Protein AF-A0A6I2RDU8-F1 (afdb_monomer)

Foldseek 3Di:
DDPDDPPPPPPAAEWEAEDEDEPVRVVVLVCLLCQQPDDDDPDPDPPPPRPNVVCQPPWDWDWTATPVLKIKIWTWDRDNNIWIKIFIAHNVGHTDDMDDTHSDRAAWDWDDDPSYIYIYGYHYDVDDPDD

Organism: Flavonifractor plautii (NCBI:txid292800)

pLDDT: mean 80.88, std 17.47, range [36.47, 97.56]

Radius of gyration: 18.65 Å; Cα contacts (8 Å, |Δi|>4): 214; chains: 1; bounding box: 40×34×70 Å

Mean predicted aligned error: 9.37 Å

Secondary structure (DSSP, 8-state):
-------------EEEEEEEE-HHHHHHHHHHHHTTTT--TTSS---TT-GGGGTTT---EEEEE-TTS-EEEEEEEP-SS-EEEEEEE-TT--EEEEPPPBS--SEEEEEEETTEEEEEEEEETT-----

Nearest PDB structures (foldseek):
  2gop-assembly1_B  TM=7.223E-01  e=4.100E+00  Pyrococcus furiosus
  2a5z-assembly1_B  TM=6.458E-01  e=9.226E+00  Shewanella oneidensis MR-1
  4hzb-assembly1_F  TM=4.350E-01  e=6.754E+00  Ralstonia pickettii 12D
  7snt-assembly1_A  TM=4.642E-01  e=4.364E+00  Oplophorus gracilirostris
  9hag-assembly1_A  TM=4.583E-01  e=7.651E+00  synthetic construct

Solvent-accessible surface area (backbone atoms only — not comparable to full-atom values): 8067 Å² total; per-residue (Å²): 134,86,81,78,71,77,78,79,76,76,78,62,47,76,45,79,42,76,49,73,38,49,62,69,60,44,52,49,53,56,48,57,51,52,48,51,74,85,69,71,93,82,65,88,64,76,50,99,83,40,63,50,67,84,46,63,85,58,85,50,66,49,77,41,77,44,97,86,51,32,31,37,36,44,31,59,46,90,51,82,58,45,32,20,36,42,36,35,23,40,70,89,63,50,83,73,47,67,52,74,81,35,85,62,82,66,45,81,44,76,46,80,55,96,70,26,36,44,35,37,38,36,37,49,53,93,53,75,95,71,131

Sequence (131 aa):
MASLTPAEEETKMVYYGKFVVDKEEAALIDRVLKSCNGREVGFEGCKETCPNKDFRDQAIFYTVRFLNGKQMDVRIVDGCPPWTEASLLAENGEDLHCTEPGEEFFGQWILDYEGDVYQVQVLREGGDLNG

Structure (mmCIF, N/CA/C/O backbone):
data_AF-A0A6I2RDU8-F1
#
_entry.id   AF-A0A6I2RDU8-F1
#
loop_
_atom_site.group_PDB
_atom_site.id
_atom_site.type_symbol
_atom_site.label_atom_id
_atom_site.label_alt_id
_atom_site.label_comp_id
_atom_site.label_asym_id
_atom_site.label_entity_id
_atom_site.label_seq_id
_atom_site.pdbx_PDB_ins_code
_atom_site.Cartn_x
_atom_site.Cartn_y
_atom_site.Cartn_z
_atom_site.occupancy
_atom_site.B_iso_or_equiv
_atom_site.auth_seq_id
_atom_site.auth_comp_id
_atom_site.auth_asym_id
_atom_site.auth_atom_id
_atom_site.pdbx_PDB_model_num
ATOM 1 N N . MET A 1 1 ? -3.069 -6.640 52.740 1.00 42.88 1 MET A N 1
ATOM 2 C CA . MET A 1 1 ? -4.064 -6.911 51.686 1.00 42.88 1 MET A CA 1
ATOM 3 C C . MET A 1 1 ? -3.531 -6.258 50.426 1.00 42.88 1 MET A C 1
ATOM 5 O O . MET A 1 1 ? -3.510 -5.038 50.369 1.00 42.88 1 MET A O 1
ATOM 9 N N . ALA A 1 2 ? -2.951 -7.038 49.515 1.00 45.59 2 ALA A N 1
ATOM 10 C CA . ALA A 1 2 ? -2.469 -6.510 48.244 1.00 45.59 2 ALA A CA 1
ATOM 11 C C . ALA A 1 2 ? -3.659 -6.502 47.281 1.00 45.59 2 ALA A C 1
ATOM 13 O O . ALA A 1 2 ? -4.140 -7.565 46.893 1.00 45.59 2 ALA A O 1
ATOM 14 N N . SER A 1 3 ? -4.181 -5.314 46.982 1.00 49.78 3 SER A N 1
ATOM 15 C CA . SER A 1 3 ? -5.168 -5.129 45.924 1.00 49.78 3 SER A CA 1
ATOM 16 C C . SER A 1 3 ? -4.466 -5.377 44.595 1.00 49.78 3 SER A C 1
ATOM 18 O O . SER A 1 3 ? -3.666 -4.557 44.154 1.00 49.78 3 SER A O 1
ATOM 20 N N . LEU A 1 4 ? -4.721 -6.537 43.997 1.00 52.22 4 LEU A N 1
ATOM 21 C CA . LEU A 1 4 ? -4.410 -6.783 42.597 1.00 52.22 4 LEU A CA 1
ATOM 22 C C . LEU A 1 4 ? -5.349 -5.885 41.788 1.00 52.22 4 LEU A C 1
ATOM 24 O O . LEU A 1 4 ? -6.562 -6.090 41.790 1.00 52.22 4 LEU A O 1
ATOM 28 N N . THR A 1 5 ? -4.798 -4.843 41.176 1.00 57.38 5 THR A N 1
ATOM 29 C CA . THR A 1 5 ? -5.485 -4.097 40.122 1.00 57.38 5 THR A CA 1
ATOM 30 C C . THR A 1 5 ? -5.820 -5.081 39.000 1.00 57.38 5 THR A C 1
ATOM 32 O O . THR A 1 5 ? -4.956 -5.898 38.663 1.00 57.38 5 THR A O 1
ATOM 35 N N . PRO A 1 6 ? -7.038 -5.061 38.431 1.00 51.44 6 PRO A N 1
ATOM 36 C CA . PRO A 1 6 ? -7.288 -5.836 37.229 1.00 51.44 6 PRO A CA 1
ATOM 37 C C . PRO A 1 6 ? -6.317 -5.324 36.167 1.00 51.44 6 PRO A C 1
ATOM 39 O O . PRO A 1 6 ? -6.219 -4.117 35.959 1.00 51.44 6 PRO A O 1
ATOM 42 N N . ALA A 1 7 ? -5.547 -6.233 35.569 1.00 57.78 7 ALA A N 1
ATOM 43 C CA . ALA A 1 7 ? -4.879 -5.937 34.317 1.00 57.78 7 ALA A CA 1
ATOM 44 C C . ALA A 1 7 ? -5.989 -5.491 33.365 1.00 57.78 7 ALA A C 1
ATOM 46 O O . ALA A 1 7 ? -6.919 -6.259 33.113 1.00 57.78 7 ALA A O 1
ATOM 47 N N . GLU A 1 8 ? -5.965 -4.224 32.964 1.00 56.62 8 GLU A N 1
ATOM 48 C CA . GLU A 1 8 ? -6.824 -3.724 31.904 1.00 56.62 8 GLU A CA 1
ATOM 49 C C . GLU A 1 8 ? -6.459 -4.553 30.676 1.00 56.62 8 GLU A C 1
ATOM 51 O O . GLU A 1 8 ? -5.386 -4.407 30.097 1.00 56.62 8 GLU A O 1
ATOM 56 N N . GLU A 1 9 ? -7.290 -5.548 30.382 1.00 58.22 9 GLU A N 1
ATOM 57 C CA . GLU A 1 9 ? -7.184 -6.357 29.182 1.00 58.22 9 GLU A CA 1
ATOM 58 C C . GLU A 1 9 ? -7.563 -5.412 28.038 1.00 58.22 9 GLU A C 1
ATOM 60 O O . GLU A 1 9 ? -8.739 -5.274 27.693 1.00 58.22 9 GLU A O 1
ATOM 65 N N . GLU A 1 10 ? -6.580 -4.644 27.550 1.00 63.41 10 GLU A N 1
ATOM 66 C CA . GLU A 1 10 ? -6.723 -3.812 26.358 1.00 63.41 10 GLU A CA 1
ATOM 67 C C . GLU A 1 10 ? -7.283 -4.713 25.263 1.00 63.41 10 GLU A C 1
ATOM 69 O O . GLU A 1 10 ? -6.665 -5.691 24.831 1.00 63.41 10 GLU A O 1
ATOM 74 N N . THR A 1 11 ? -8.526 -4.441 24.888 1.00 75.12 11 THR A N 1
ATOM 75 C CA . THR A 1 11 ? -9.254 -5.248 23.922 1.00 75.12 11 THR A CA 1
ATOM 76 C C . THR A 1 11 ? -8.676 -4.909 22.559 1.00 75.12 11 THR A C 1
ATOM 78 O O . THR A 1 11 ? -9.104 -3.950 21.929 1.00 75.12 11 THR A O 1
ATOM 81 N N . LYS A 1 12 ? -7.667 -5.672 22.127 1.00 85.56 12 LYS A N 1
ATOM 82 C CA . LYS A 1 12 ? -7.056 -5.542 20.800 1.00 85.56 12 LYS A CA 1
ATOM 83 C C . LYS A 1 12 ? -8.140 -5.675 19.731 1.00 85.56 12 LYS A C 1
ATOM 85 O O . LYS A 1 12 ? -8.701 -6.761 19.550 1.00 85.56 12 LYS A O 1
ATOM 90 N N . MET A 1 13 ? -8.427 -4.588 19.018 1.00 92.19 13 MET A N 1
ATOM 91 C CA . MET A 1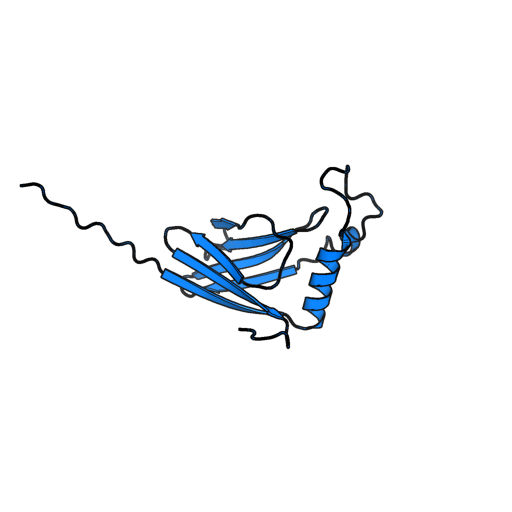 13 ? -9.366 -4.608 17.902 1.00 92.19 13 MET A CA 1
ATOM 92 C C . MET A 1 13 ? -8.626 -4.933 16.609 1.00 92.19 13 MET A C 1
ATOM 94 O O . MET A 1 13 ? -7.454 -4.603 16.425 1.00 92.19 13 MET A O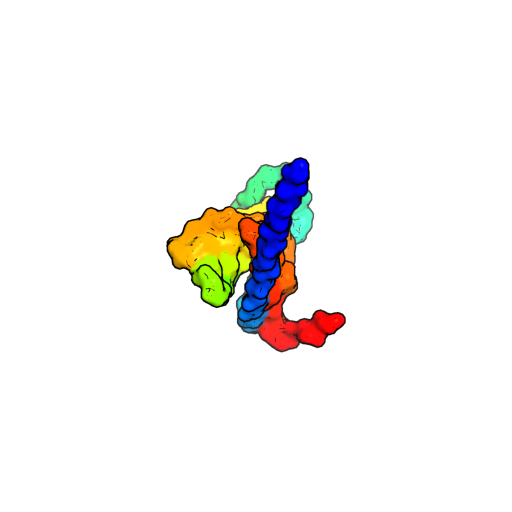 1
ATOM 98 N N . VAL A 1 14 ? -9.322 -5.603 15.694 1.00 94.31 14 VAL A N 1
ATOM 99 C CA . VAL A 1 14 ? -8.796 -5.925 14.366 1.00 94.31 14 VAL A CA 1
ATOM 100 C C . VAL A 1 14 ? -9.675 -5.252 13.326 1.00 94.31 14 VAL A C 1
ATOM 102 O O . VAL A 1 14 ? -10.867 -5.547 13.218 1.00 94.31 14 VAL A O 1
ATOM 105 N N . TYR A 1 15 ? -9.079 -4.357 12.550 1.00 95.62 15 TYR A N 1
ATOM 106 C CA . TYR A 1 15 ? -9.718 -3.672 11.440 1.00 95.62 15 TYR A CA 1
ATOM 107 C C . TYR A 1 15 ? -9.311 -4.341 10.138 1.00 95.62 15 TYR A C 1
ATOM 109 O O . TYR A 1 15 ? -8.128 -4.560 9.884 1.00 95.62 15 TYR A O 1
ATOM 117 N N . TYR A 1 16 ? -10.301 -4.656 9.308 1.00 95.25 16 TYR A N 1
ATOM 118 C CA . TYR A 1 16 ? -10.083 -5.311 8.028 1.00 95.25 16 TYR A CA 1
ATOM 119 C C . TYR A 1 16 ? -10.520 -4.419 6.872 1.00 95.25 16 TYR A C 1
ATOM 121 O O . TYR A 1 16 ? -11.597 -3.820 6.888 1.00 95.25 16 TYR A O 1
ATOM 129 N N . GLY A 1 17 ? -9.677 -4.386 5.854 1.00 93.94 17 GLY A N 1
ATOM 130 C CA . GLY A 1 17 ? -9.846 -3.677 4.608 1.00 93.94 17 GLY A CA 1
ATOM 131 C C . GLY A 1 17 ? -9.562 -4.591 3.425 1.00 93.94 17 GLY A C 1
ATOM 132 O O . GLY A 1 17 ? -8.786 -5.542 3.512 1.00 93.94 17 GLY A O 1
ATOM 133 N N . LYS A 1 18 ? -10.192 -4.310 2.289 1.00 93.94 18 LYS A N 1
ATOM 134 C CA . LYS A 1 18 ? -9.923 -5.026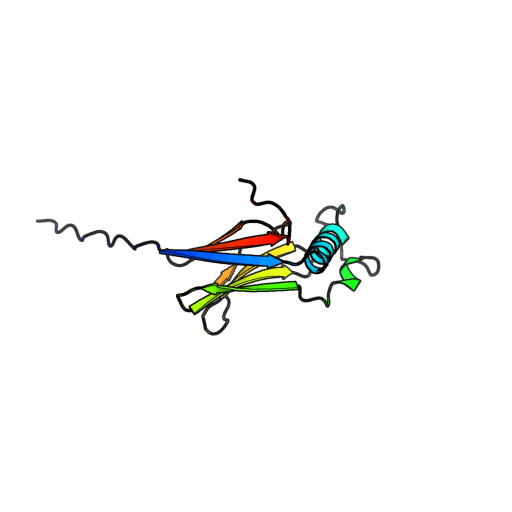 1.044 1.00 93.94 18 LYS A CA 1
ATOM 135 C C . LYS A 1 18 ? -10.028 -4.074 -0.130 1.00 93.94 18 LYS A C 1
ATOM 137 O O . LYS A 1 18 ? -10.979 -3.299 -0.209 1.00 93.94 18 LYS A O 1
ATOM 142 N N . PHE A 1 19 ? -9.094 -4.211 -1.057 1.00 92.38 19 PHE A N 1
ATOM 143 C CA . PHE A 1 19 ? -9.108 -3.508 -2.327 1.00 92.38 19 PHE A CA 1
ATOM 144 C C . PHE A 1 19 ? -8.851 -4.489 -3.476 1.00 92.38 19 PHE A C 1
ATOM 146 O O . PHE A 1 19 ? -8.110 -5.462 -3.319 1.00 92.38 19 PHE A O 1
ATOM 153 N N . VAL A 1 20 ? -9.504 -4.264 -4.617 1.00 93.31 20 VAL A N 1
ATOM 154 C CA . VAL A 1 20 ? -9.319 -5.058 -5.837 1.00 93.31 20 VAL A CA 1
ATOM 155 C C . VAL A 1 20 ? -8.790 -4.126 -6.915 1.00 93.31 20 VAL A C 1
ATOM 157 O O . VAL A 1 20 ? -9.480 -3.190 -7.301 1.00 93.31 20 VAL A O 1
ATOM 160 N N . VAL A 1 21 ? -7.578 -4.405 -7.375 1.00 92.81 21 VAL A N 1
ATOM 161 C CA . VAL A 1 21 ? -6.895 -3.690 -8.453 1.00 92.81 21 VAL A CA 1
ATOM 162 C C . VAL A 1 21 ? -7.300 -4.314 -9.783 1.00 92.81 21 VAL A C 1
ATOM 164 O O . VAL A 1 21 ? -7.206 -5.538 -9.915 1.00 92.81 21 VAL A O 1
ATOM 167 N N . ASP A 1 22 ? -7.726 -3.520 -10.763 1.00 92.75 22 ASP A N 1
ATOM 168 C CA . ASP A 1 22 ? -8.078 -4.043 -12.086 1.00 92.75 22 ASP A CA 1
ATOM 169 C C . ASP A 1 22 ? -6.870 -4.635 -12.831 1.00 92.75 22 ASP A C 1
ATOM 171 O O . ASP A 1 22 ? -5.710 -4.490 -12.436 1.00 92.75 22 ASP A O 1
ATOM 175 N N . LYS A 1 23 ? -7.130 -5.370 -13.914 1.00 90.19 23 LYS A N 1
ATOM 176 C CA . LYS A 1 23 ? -6.065 -6.065 -14.654 1.00 90.19 23 LYS A CA 1
ATOM 177 C C . LYS A 1 23 ? -5.023 -5.130 -15.271 1.00 90.19 23 LYS A C 1
ATOM 179 O O . LYS A 1 23 ? -3.862 -5.534 -15.376 1.00 90.19 23 LYS A O 1
ATOM 184 N N . GLU A 1 24 ? -5.417 -3.943 -15.721 1.00 90.69 24 GLU A N 1
ATOM 185 C CA . GLU A 1 24 ? -4.513 -2.993 -16.377 1.00 90.69 24 GLU A CA 1
ATOM 186 C C . GLU A 1 24 ? -3.609 -2.325 -15.339 1.00 90.69 24 GLU A C 1
ATOM 188 O O . GLU A 1 24 ? -2.384 -2.322 -15.503 1.00 90.69 24 GLU A O 1
ATOM 193 N N . GLU A 1 25 ? -4.186 -1.867 -14.227 1.00 90.56 25 GLU A N 1
ATOM 194 C CA . GLU A 1 25 ? -3.436 -1.334 -13.087 1.00 90.56 25 GLU A CA 1
ATOM 195 C C . GLU A 1 25 ? -2.514 -2.392 -12.472 1.00 90.56 25 GLU A C 1
ATOM 197 O O . GLU A 1 25 ? -1.351 -2.117 -12.167 1.00 90.56 25 GLU A O 1
ATOM 202 N N . ALA A 1 26 ? -2.971 -3.641 -12.363 1.00 91.19 26 ALA A N 1
ATOM 203 C CA . ALA A 1 26 ? -2.145 -4.704 -11.811 1.00 91.19 26 ALA A CA 1
ATOM 204 C C . ALA A 1 26 ? -0.932 -5.030 -12.693 1.00 91.19 26 ALA A C 1
ATOM 206 O O . ALA A 1 26 ? 0.169 -5.269 -12.186 1.00 91.19 26 ALA A O 1
ATOM 207 N N . ALA A 1 27 ? -1.111 -5.002 -14.016 1.00 90.06 27 ALA A N 1
ATOM 208 C CA . ALA A 1 27 ? -0.015 -5.162 -14.965 1.00 90.06 27 ALA A CA 1
ATOM 209 C C . ALA A 1 27 ? 0.973 -3.985 -14.905 1.00 90.06 27 ALA A C 1
ATOM 2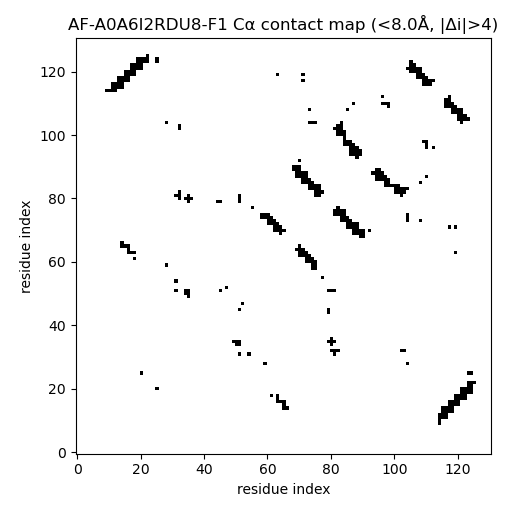11 O O . ALA A 1 27 ? 2.181 -4.190 -15.063 1.00 90.06 27 ALA A O 1
ATOM 212 N N . LEU A 1 28 ? 0.480 -2.767 -14.658 1.00 88.38 28 LEU A N 1
ATOM 213 C CA . LEU A 1 28 ? 1.320 -1.592 -14.447 1.00 88.38 28 LEU A CA 1
ATOM 214 C C . LEU A 1 28 ? 2.174 -1.742 -13.182 1.00 88.38 28 LEU A C 1
ATOM 216 O O . LEU A 1 28 ? 3.392 -1.606 -13.271 1.00 88.38 28 LEU A O 1
ATOM 220 N N . ILE A 1 29 ? 1.571 -2.103 -12.048 1.00 89.81 29 ILE A N 1
ATOM 221 C CA . ILE A 1 29 ? 2.269 -2.353 -10.774 1.00 89.81 29 ILE A CA 1
ATOM 222 C C . ILE A 1 29 ? 3.392 -3.378 -10.951 1.00 89.81 29 ILE A C 1
ATOM 224 O O . ILE A 1 29 ? 4.544 -3.111 -10.602 1.00 89.81 29 ILE A O 1
ATOM 228 N N . ASP A 1 30 ? 3.084 -4.524 -11.566 1.00 88.44 30 ASP A N 1
ATOM 229 C CA . ASP A 1 30 ? 4.078 -5.564 -11.838 1.00 88.44 30 ASP A CA 1
ATOM 230 C C . ASP A 1 30 ? 5.228 -5.035 -12.706 1.00 88.44 30 ASP A C 1
ATOM 232 O O . ASP A 1 30 ? 6.386 -5.404 -12.504 1.00 88.44 30 ASP A O 1
ATOM 236 N N . ARG A 1 31 ? 4.927 -4.183 -13.691 1.00 85.31 31 ARG A N 1
ATOM 237 C CA . ARG A 1 31 ? 5.932 -3.592 -14.579 1.00 85.31 31 ARG A CA 1
ATOM 238 C C . ARG A 1 31 ? 6.826 -2.593 -13.847 1.00 85.31 31 ARG A C 1
ATOM 240 O O . ARG A 1 31 ? 8.030 -2.604 -14.099 1.00 85.31 31 ARG A O 1
ATOM 247 N N . VAL A 1 32 ? 6.264 -1.767 -12.963 1.00 84.81 32 VAL A N 1
ATOM 248 C CA . VAL A 1 32 ? 7.011 -0.786 -12.158 1.00 84.81 32 VAL A CA 1
ATOM 249 C C . VAL A 1 32 ? 7.988 -1.500 -11.234 1.00 84.81 32 VAL A C 1
ATOM 251 O O . VAL A 1 32 ? 9.185 -1.223 -11.287 1.00 84.81 32 VAL A O 1
ATOM 254 N N . LEU A 1 33 ? 7.511 -2.475 -10.459 1.00 82.62 33 LEU A N 1
ATOM 255 C CA . LEU A 1 33 ? 8.349 -3.227 -9.520 1.00 82.62 33 LEU A CA 1
ATOM 256 C C . LEU A 1 33 ? 9.439 -4.031 -10.243 1.00 82.62 33 LEU A C 1
ATOM 258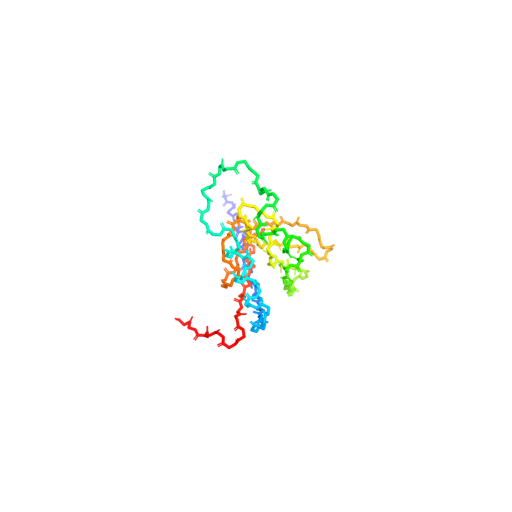 O O . LEU A 1 33 ? 10.584 -4.070 -9.804 1.00 82.62 33 LEU A O 1
ATOM 262 N N . LYS A 1 34 ? 9.135 -4.585 -11.423 1.00 79.19 34 LYS A N 1
ATOM 263 C CA . LYS A 1 34 ? 10.118 -5.314 -12.244 1.00 79.19 34 LYS A CA 1
ATOM 264 C C . LYS A 1 34 ? 11.073 -4.412 -13.021 1.00 79.19 34 LYS A C 1
ATOM 266 O O . LYS A 1 34 ? 12.050 -4.922 -13.571 1.00 79.19 34 LYS A O 1
ATOM 271 N N . SER A 1 35 ? 10.815 -3.105 -13.095 1.00 72.38 35 SER A N 1
ATOM 272 C CA . SER A 1 35 ? 11.582 -2.183 -13.943 1.00 72.38 35 SER A CA 1
ATOM 273 C C . SER A 1 35 ? 13.073 -2.162 -13.577 1.00 72.38 35 SER A C 1
ATOM 275 O O . SER A 1 35 ? 13.922 -2.058 -14.461 1.00 72.38 35 SER A O 1
ATOM 277 N N . CYS A 1 36 ? 13.405 -2.380 -12.302 1.00 64.94 36 CYS A N 1
ATOM 278 C CA . CYS A 1 36 ? 14.777 -2.382 -11.791 1.00 64.94 36 CYS A CA 1
ATOM 279 C C . CYS A 1 36 ? 15.324 -3.773 -11.418 1.00 64.94 36 CYS A C 1
ATOM 281 O O . CYS A 1 36 ? 16.421 -3.848 -10.860 1.00 64.94 36 CYS A O 1
ATOM 283 N N . ASN A 1 37 ? 14.607 -4.865 -11.711 1.00 56.22 37 ASN A N 1
ATOM 284 C CA . ASN A 1 37 ? 14.958 -6.208 -11.233 1.00 56.22 37 ASN A CA 1
ATOM 285 C C . ASN A 1 37 ? 16.322 -6.690 -11.758 1.00 56.22 37 ASN A C 1
ATOM 287 O O . ASN A 1 37 ? 16.437 -7.141 -12.898 1.00 56.22 37 ASN A O 1
ATOM 291 N N . GLY A 1 38 ? 17.343 -6.649 -10.892 1.00 50.81 38 GLY A N 1
ATOM 292 C CA . GLY A 1 38 ? 18.613 -7.354 -11.095 1.00 50.81 38 GLY A CA 1
ATOM 293 C C . GLY A 1 38 ? 19.903 -6.560 -10.875 1.00 50.81 38 GLY A C 1
ATOM 294 O O . GLY A 1 38 ? 20.960 -7.060 -11.255 1.00 50.81 38 GLY A O 1
ATOM 295 N N . ARG A 1 39 ? 19.881 -5.351 -10.300 1.00 49.50 39 ARG A N 1
ATOM 296 C CA . ARG A 1 39 ? 21.123 -4.689 -9.852 1.00 49.50 39 ARG A CA 1
ATOM 297 C C . ARG A 1 39 ? 21.203 -4.696 -8.333 1.00 49.50 39 ARG A C 1
ATOM 299 O O . ARG A 1 39 ? 20.293 -4.213 -7.671 1.00 49.50 39 ARG A O 1
ATOM 306 N N . GLU A 1 40 ? 22.286 -5.276 -7.820 1.00 47.12 40 GLU A N 1
ATOM 307 C CA . GLU A 1 40 ? 22.584 -5.367 -6.392 1.00 47.12 40 GLU A CA 1
ATOM 308 C C . GLU A 1 40 ? 22.490 -3.993 -5.719 1.00 47.12 40 GLU A C 1
ATOM 310 O O . GLU A 1 40 ? 22.960 -2.977 -6.246 1.00 47.12 40 GLU A O 1
ATOM 315 N N . VAL A 1 41 ? 21.875 -3.992 -4.536 1.00 47.66 41 VAL A N 1
ATOM 316 C CA . VAL A 1 41 ? 21.818 -2.856 -3.619 1.00 47.66 41 VAL A CA 1
ATOM 317 C C . VAL A 1 41 ? 23.254 -2.375 -3.386 1.00 47.66 41 VAL A C 1
ATOM 319 O O . VAL A 1 41 ? 24.073 -3.111 -2.842 1.00 47.66 41 VAL A O 1
ATOM 322 N N . GLY A 1 42 ? 23.583 -1.166 -3.850 1.00 47.66 42 GLY A N 1
ATOM 323 C CA . GLY A 1 42 ? 24.928 -0.595 -3.699 1.00 47.66 42 GLY A CA 1
ATOM 324 C C . GLY A 1 42 ? 25.551 0.041 -4.942 1.00 47.66 42 GLY A C 1
ATOM 325 O O . GLY A 1 42 ? 26.665 0.552 -4.844 1.00 47.66 42 GLY A O 1
ATOM 326 N N . PHE A 1 43 ? 24.880 0.071 -6.096 1.00 41.91 43 PHE A N 1
ATOM 327 C CA . PHE A 1 43 ? 25.397 0.820 -7.245 1.00 41.91 43 PHE A CA 1
ATOM 328 C C . PHE A 1 43 ? 24.890 2.267 -7.240 1.00 41.91 43 PHE A C 1
ATOM 330 O O . PHE A 1 43 ? 23.685 2.503 -7.267 1.00 41.91 43 PHE A O 1
ATOM 337 N N . GLU A 1 44 ? 25.819 3.228 -7.211 1.00 48.78 44 GLU A N 1
ATOM 338 C CA . GLU A 1 44 ? 25.561 4.668 -7.322 1.00 48.78 44 GLU A CA 1
ATOM 339 C C . GLU A 1 44 ? 24.492 4.984 -8.377 1.00 48.78 44 GLU A C 1
ATOM 341 O O . GLU A 1 44 ? 24.743 4.906 -9.583 1.00 48.78 44 GLU A O 1
ATOM 346 N N . GLY A 1 45 ? 23.325 5.397 -7.884 1.00 51.66 45 GLY A N 1
ATOM 347 C CA . GLY A 1 45 ? 22.301 6.110 -8.627 1.00 51.66 45 GLY A CA 1
ATOM 348 C C . GLY A 1 45 ? 21.555 5.282 -9.671 1.00 51.66 45 GLY A C 1
ATOM 349 O O . GLY A 1 45 ? 22.120 4.671 -10.579 1.00 51.66 45 GLY A O 1
ATOM 350 N N . CYS A 1 46 ? 20.232 5.408 -9.642 1.00 54.16 46 CYS A N 1
ATOM 351 C CA . CYS A 1 46 ? 19.440 5.391 -10.864 1.00 54.16 46 CYS A CA 1
ATOM 352 C C . CYS A 1 46 ? 20.073 6.373 -11.874 1.00 54.16 46 CYS A C 1
ATOM 354 O O . CYS A 1 46 ? 19.821 7.574 -11.829 1.00 54.16 46 CYS A O 1
ATOM 356 N N . LYS A 1 47 ? 20.960 5.884 -12.750 1.00 56.56 47 LYS A N 1
ATOM 357 C CA . LYS A 1 47 ? 21.502 6.664 -13.872 1.00 56.56 47 LYS A CA 1
ATOM 358 C C . LYS A 1 47 ? 20.359 7.034 -14.822 1.00 56.56 47 LYS A C 1
ATOM 360 O O . LYS A 1 47 ? 19.293 6.426 -14.778 1.00 56.56 47 LYS A O 1
ATOM 365 N N . GLU A 1 48 ? 20.606 7.967 -15.741 1.00 57.47 48 GLU A N 1
ATOM 366 C CA . GLU A 1 48 ? 19.643 8.421 -16.766 1.00 57.47 48 GLU A CA 1
ATOM 367 C C . GLU A 1 48 ? 19.032 7.292 -17.621 1.00 57.47 48 GLU A C 1
ATOM 369 O O . GLU A 1 48 ? 18.047 7.506 -18.319 1.00 57.47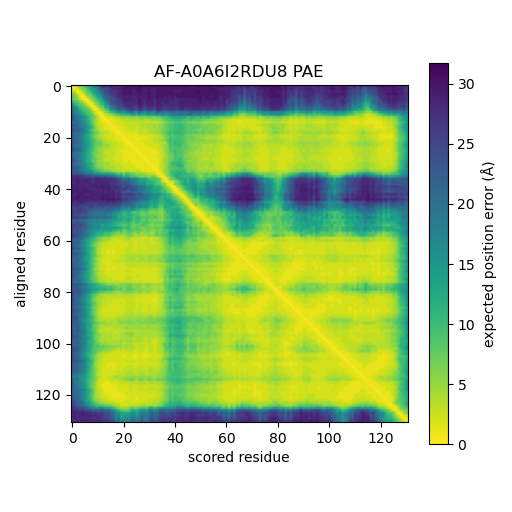 48 GLU A O 1
ATOM 374 N N . THR A 1 49 ? 19.615 6.094 -17.565 1.00 61.09 49 THR A N 1
ATOM 375 C CA . THR A 1 49 ? 19.183 4.887 -18.272 1.00 61.09 49 THR A CA 1
ATOM 376 C C . THR A 1 49 ? 18.280 3.966 -17.450 1.00 61.09 49 THR A C 1
ATOM 378 O O . THR A 1 49 ? 17.934 2.888 -17.934 1.00 61.09 49 THR A O 1
ATOM 381 N N . CYS A 1 50 ? 17.916 4.330 -16.214 1.00 65.31 50 CYS A N 1
ATOM 382 C CA . CYS A 1 50 ? 17.003 3.519 -15.420 1.00 65.31 50 CYS A CA 1
ATOM 383 C C . CYS A 1 50 ? 15.566 3.629 -15.964 1.00 65.31 50 CYS A C 1
ATOM 385 O O . CYS A 1 50 ? 15.032 4.740 -16.013 1.00 65.31 50 CYS A O 1
ATOM 387 N N . PRO A 1 51 ? 14.908 2.506 -16.309 1.00 66.50 51 PRO A N 1
ATOM 388 C CA . PRO A 1 51 ? 13.524 2.520 -16.783 1.00 66.50 51 PRO A CA 1
ATOM 389 C C . PRO A 1 51 ? 12.533 3.009 -15.718 1.00 66.50 51 PRO A C 1
ATOM 391 O O . PRO A 1 51 ? 11.425 3.395 -16.072 1.00 66.50 51 PRO A O 1
ATOM 394 N N . ASN A 1 52 ? 12.923 3.069 -14.435 1.00 66.56 52 ASN A N 1
ATOM 395 C CA . ASN A 1 52 ? 12.075 3.655 -13.395 1.00 66.56 52 ASN A CA 1
ATOM 396 C C . ASN A 1 52 ? 11.795 5.154 -13.614 1.00 66.56 52 ASN A C 1
ATOM 398 O O . ASN A 1 52 ? 10.819 5.685 -13.093 1.00 66.56 52 ASN A O 1
ATOM 402 N N . LYS A 1 53 ? 12.608 5.856 -14.419 1.00 67.19 53 LYS A N 1
ATOM 403 C CA . LYS A 1 53 ? 12.360 7.267 -14.753 1.00 67.19 53 LYS A CA 1
ATOM 404 C C . LYS A 1 53 ? 10.968 7.483 -15.358 1.00 67.19 53 LYS A C 1
ATOM 406 O O . LYS A 1 53 ? 10.346 8.491 -15.050 1.00 67.19 53 LYS A O 1
ATOM 411 N N . ASP A 1 54 ? 10.478 6.540 -16.160 1.00 67.69 54 ASP A N 1
ATOM 412 C CA . ASP A 1 54 ? 9.171 6.641 -16.826 1.00 67.69 54 ASP A CA 1
ATOM 413 C C . ASP A 1 54 ? 7.984 6.438 -15.862 1.00 67.69 54 ASP A C 1
ATOM 415 O O . ASP A 1 54 ? 6.834 6.724 -16.205 1.00 67.69 54 ASP A O 1
ATOM 419 N N . PHE A 1 55 ? 8.260 5.947 -14.650 1.00 68.44 55 PHE A N 1
ATOM 420 C CA . PHE A 1 55 ? 7.262 5.647 -13.623 1.00 68.44 55 PHE A CA 1
ATOM 421 C C . PHE A 1 55 ? 7.381 6.545 -12.391 1.00 68.44 55 PHE A C 1
ATOM 423 O O . PHE A 1 55 ? 6.488 6.538 -11.555 1.00 68.44 55 PHE A O 1
ATOM 430 N N . ARG A 1 56 ? 8.442 7.355 -12.288 1.00 67.81 56 ARG A N 1
ATOM 431 C CA . ARG A 1 56 ? 8.700 8.209 -11.122 1.00 67.81 56 ARG A CA 1
ATOM 432 C C . ARG A 1 56 ? 7.575 9.207 -10.836 1.00 67.81 56 ARG A C 1
ATOM 434 O O . ARG A 1 56 ? 7.312 9.509 -9.680 1.00 67.81 56 ARG A O 1
ATOM 441 N N . ASP A 1 57 ? 6.918 9.703 -11.879 1.00 71.69 57 ASP A N 1
ATOM 442 C CA . ASP A 1 57 ? 5.800 10.643 -11.754 1.00 71.69 57 ASP A CA 1
ATOM 443 C C . ASP A 1 57 ? 4.436 9.935 -11.593 1.00 71.69 57 ASP A C 1
ATOM 445 O O . ASP A 1 57 ? 3.404 10.596 -11.473 1.00 71.69 57 ASP A O 1
ATOM 449 N N . GLN A 1 58 ? 4.402 8.596 -11.605 1.00 75.56 58 GLN A N 1
ATOM 450 C CA . GLN A 1 58 ? 3.174 7.820 -11.434 1.00 75.56 58 GLN A CA 1
ATOM 451 C C . GLN A 1 58 ? 2.958 7.510 -9.953 1.00 75.56 58 GLN A C 1
ATOM 453 O O . GLN A 1 58 ? 3.596 6.630 -9.380 1.00 75.56 58 GLN A O 1
ATOM 458 N N . ALA A 1 59 ? 2.024 8.229 -9.332 1.00 79.81 59 ALA A N 1
ATOM 459 C CA . ALA A 1 59 ? 1.581 7.930 -7.979 1.00 79.81 59 ALA A CA 1
ATOM 460 C C . ALA A 1 59 ? 0.649 6.708 -8.000 1.00 79.81 59 ALA A C 1
ATOM 462 O O . ALA A 1 59 ? -0.517 6.823 -8.375 1.00 79.81 59 ALA A O 1
ATOM 463 N N . ILE A 1 60 ? 1.169 5.545 -7.604 1.00 88.44 60 ILE A N 1
ATOM 464 C CA . ILE A 1 60 ? 0.378 4.323 -7.432 1.00 88.44 60 ILE A CA 1
ATOM 465 C C . ILE A 1 60 ? 0.197 4.083 -5.938 1.00 88.44 60 ILE A C 1
ATOM 467 O O . ILE A 1 60 ? 1.126 3.656 -5.247 1.00 88.44 60 ILE A O 1
ATOM 471 N N . PHE A 1 61 ? -1.002 4.375 -5.443 1.00 91.62 61 PHE A N 1
ATOM 472 C CA . PHE A 1 61 ? -1.389 4.110 -4.066 1.00 91.62 61 PHE A CA 1
ATOM 473 C C . PHE A 1 61 ? -2.883 3.809 -3.963 1.00 91.62 61 PHE A C 1
ATOM 475 O O . PHE A 1 61 ? -3.687 4.330 -4.737 1.00 91.62 61 PHE A O 1
ATOM 482 N N . TYR A 1 62 ? -3.250 2.994 -2.978 1.00 93.56 62 TYR A N 1
ATOM 483 C CA . TYR A 1 62 ? -4.639 2.711 -2.641 1.00 93.56 62 TYR A CA 1
ATOM 484 C C . TYR A 1 62 ? -4.884 2.946 -1.165 1.00 93.56 62 TYR A C 1
ATOM 486 O O . TYR A 1 62 ? -4.226 2.359 -0.308 1.00 93.56 62 TYR A O 1
ATOM 494 N N . THR A 1 63 ? -5.893 3.764 -0.898 1.00 95.06 63 THR A N 1
ATOM 495 C CA . THR A 1 63 ? -6.335 4.106 0.448 1.00 95.06 63 THR A CA 1
ATOM 496 C C . THR A 1 63 ? -7.516 3.240 0.851 1.00 95.06 63 THR A C 1
ATOM 498 O O . THR A 1 63 ? -8.554 3.228 0.182 1.00 95.06 63 THR A O 1
ATOM 501 N N . VAL A 1 64 ? -7.410 2.581 2.000 1.00 95.62 64 VAL A N 1
ATOM 502 C CA . VAL A 1 64 ? -8.540 1.929 2.663 1.00 95.62 64 VAL A CA 1
ATOM 503 C C . VAL A 1 64 ? -8.863 2.660 3.954 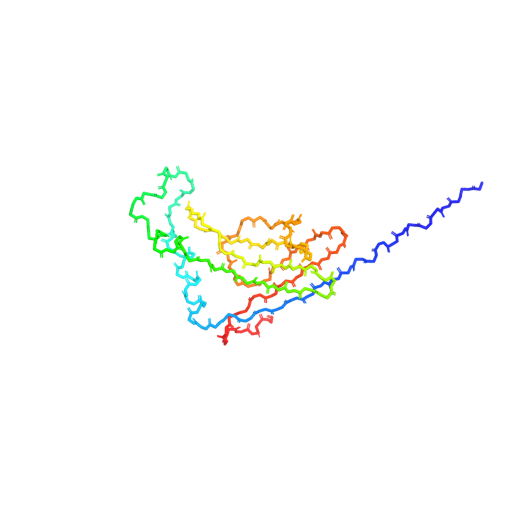1.00 95.62 64 VAL A C 1
ATOM 505 O O . VAL A 1 64 ? -7.996 2.861 4.795 1.00 95.62 64 VAL A O 1
ATOM 508 N N . ARG A 1 65 ? -10.130 3.044 4.129 1.00 95.88 65 ARG A N 1
ATOM 509 C CA . ARG A 1 65 ? -10.617 3.693 5.351 1.00 95.88 65 ARG A CA 1
ATOM 510 C C . ARG A 1 65 ? -11.240 2.663 6.283 1.00 95.88 65 ARG A C 1
ATOM 512 O O . ARG A 1 65 ? -12.080 1.872 5.853 1.00 95.88 65 ARG A O 1
ATOM 519 N N . PHE A 1 66 ? -10.865 2.701 7.553 1.00 94.88 66 PHE A N 1
ATOM 520 C CA . PHE A 1 66 ? -11.409 1.830 8.589 1.00 94.88 66 PHE A CA 1
ATOM 521 C C . PHE A 1 66 ? -12.552 2.512 9.348 1.00 94.88 66 PHE A C 1
ATOM 523 O O . PHE A 1 66 ? -12.718 3.731 9.324 1.00 94.88 66 PHE A O 1
ATOM 530 N N . LEU A 1 67 ? -13.345 1.711 10.065 1.00 92.31 67 LEU A N 1
ATOM 531 C CA . LEU A 1 67 ? -14.515 2.192 10.810 1.00 92.31 67 LEU A CA 1
ATOM 532 C C . LEU A 1 67 ? -14.170 3.134 11.973 1.00 92.31 67 LEU A C 1
ATOM 534 O O . LEU A 1 67 ? -15.038 3.877 12.419 1.00 92.31 67 LEU A O 1
ATOM 538 N N . ASN A 1 68 ? -12.926 3.122 12.455 1.00 92.56 68 ASN A N 1
ATOM 539 C CA . ASN A 1 68 ? -12.449 4.028 13.501 1.00 92.56 68 ASN A CA 1
ATOM 540 C C . ASN A 1 68 ? -11.906 5.365 12.959 1.00 92.56 68 ASN A C 1
ATOM 542 O O . ASN A 1 68 ? -11.260 6.099 13.702 1.00 92.56 68 ASN A O 1
ATOM 546 N N . GLY A 1 69 ? -12.114 5.659 11.670 1.00 93.75 69 GLY A N 1
ATOM 547 C CA . GLY A 1 69 ? -11.692 6.907 11.026 1.00 93.75 69 GLY A CA 1
ATOM 548 C C . GLY A 1 69 ? -10.249 6.912 10.514 1.00 93.75 69 GLY A C 1
ATOM 549 O O . GLY A 1 69 ? -9.918 7.744 9.669 1.00 93.75 69 GLY A O 1
ATOM 550 N N . LYS A 1 70 ? -9.401 5.969 10.948 1.00 96.25 70 LYS A N 1
ATOM 551 C CA . LYS A 1 70 ? -8.043 5.804 10.408 1.00 96.25 70 LYS A CA 1
ATOM 552 C C . LYS A 1 70 ? -8.072 5.241 8.991 1.00 96.25 70 LYS A C 1
ATOM 554 O O . LYS A 1 70 ? -9.073 4.677 8.540 1.00 96.25 70 LYS A O 1
ATOM 559 N N . GLN A 1 71 ? -6.958 5.381 8.289 1.00 97.19 71 GLN A N 1
ATOM 560 C CA . GLN A 1 71 ? -6.812 4.945 6.903 1.00 97.19 71 GLN A CA 1
ATOM 561 C C . GLN A 1 71 ? -5.488 4.205 6.734 1.00 97.19 71 GLN A C 1
ATOM 563 O O . GLN A 1 71 ? -4.557 4.461 7.484 1.00 97.19 71 GLN A O 1
ATOM 568 N N . MET A 1 72 ? -5.392 3.288 5.779 1.00 97.06 72 MET A N 1
ATOM 569 C CA . MET A 1 72 ? -4.126 2.680 5.377 1.00 97.06 72 MET A CA 1
ATOM 570 C C . MET A 1 72 ? -3.920 2.901 3.886 1.00 97.06 72 MET A C 1
ATOM 572 O O . MET A 1 72 ? -4.766 2.500 3.084 1.00 97.06 72 MET A O 1
ATOM 576 N N . ASP A 1 73 ? -2.787 3.500 3.547 1.00 96.38 73 ASP A N 1
ATOM 577 C CA . ASP A 1 73 ? -2.343 3.716 2.178 1.00 96.38 73 ASP A CA 1
ATOM 578 C C . ASP A 1 73 ? -1.306 2.664 1.819 1.00 96.38 73 ASP A C 1
ATOM 580 O O . ASP A 1 73 ? -0.212 2.667 2.371 1.00 96.38 73 ASP A O 1
ATOM 584 N N . VAL A 1 74 ? -1.639 1.775 0.886 1.00 95.69 74 VAL A N 1
ATOM 585 C CA . VAL A 1 74 ? -0.674 0.851 0.279 1.00 95.69 74 VAL A CA 1
ATOM 586 C C . VAL A 1 74 ? -0.141 1.500 -0.989 1.00 95.69 74 VAL A C 1
ATOM 588 O O . VAL A 1 74 ? -0.920 1.782 -1.900 1.00 95.69 74 VAL A O 1
ATOM 591 N N . ARG A 1 75 ? 1.167 1.752 -1.061 1.00 93.44 75 ARG A N 1
ATOM 592 C CA . ARG A 1 75 ? 1.794 2.545 -2.127 1.00 93.44 75 ARG A CA 1
ATOM 593 C C . ARG A 1 75 ? 3.070 1.919 -2.672 1.00 93.44 75 ARG A C 1
ATOM 595 O O . ARG A 1 75 ? 3.743 1.142 -1.996 1.00 93.44 75 ARG A O 1
ATOM 602 N N . ILE A 1 76 ? 3.412 2.304 -3.898 1.00 90.88 76 ILE A N 1
ATOM 603 C CA . ILE A 1 76 ? 4.763 2.146 -4.441 1.00 90.88 76 ILE A CA 1
ATOM 604 C C . ILE A 1 76 ? 5.520 3.443 -4.170 1.00 90.88 76 ILE A C 1
ATOM 606 O O . ILE A 1 76 ? 5.043 4.525 -4.512 1.00 90.88 76 ILE A O 1
ATOM 610 N N . VAL A 1 77 ? 6.694 3.332 -3.561 1.00 86.94 77 VAL A N 1
ATOM 611 C CA . VAL A 1 77 ? 7.576 4.460 -3.267 1.00 86.94 77 VAL A CA 1
ATOM 612 C C . VAL A 1 77 ? 8.658 4.552 -4.336 1.00 86.94 77 VAL A C 1
ATOM 614 O O . VAL A 1 77 ? 9.197 3.538 -4.801 1.00 86.94 77 VAL A O 1
ATOM 617 N N . ASP A 1 78 ? 8.971 5.779 -4.752 1.00 77.62 78 ASP A N 1
ATOM 618 C CA . ASP A 1 78 ? 10.000 6.011 -5.750 1.00 77.62 78 ASP A CA 1
ATOM 619 C C . ASP A 1 78 ? 11.383 5.665 -5.184 1.00 77.62 78 ASP A C 1
ATOM 621 O O . ASP A 1 78 ? 11.882 6.245 -4.224 1.00 77.62 78 ASP A O 1
ATOM 625 N N . GLY A 1 79 ? 12.014 4.677 -5.811 1.00 74.31 79 GLY A N 1
ATOM 626 C CA . GLY A 1 79 ? 13.274 4.112 -5.358 1.00 74.31 79 GLY A CA 1
ATOM 627 C C . GLY A 1 79 ? 14.102 3.538 -6.493 1.00 74.31 79 GLY A C 1
ATOM 628 O O . GLY A 1 79 ? 13.670 3.456 -7.643 1.00 74.31 79 GLY A O 1
ATOM 629 N N . CYS A 1 80 ? 15.321 3.116 -6.179 1.00 72.44 80 CYS A N 1
ATOM 630 C CA . CYS A 1 80 ? 16.167 2.397 -7.124 1.00 72.44 80 CYS A CA 1
ATOM 631 C C . CYS A 1 80 ? 16.813 1.181 -6.443 1.00 72.44 80 CYS A C 1
ATOM 633 O O . CYS A 1 80 ? 17.918 1.320 -5.915 1.00 72.44 80 CYS A O 1
ATOM 635 N N . PRO A 1 81 ? 16.155 0.006 -6.445 1.00 76.94 81 PRO A N 1
ATOM 636 C CA . PRO A 1 81 ? 14.845 -0.299 -7.050 1.00 76.94 81 PRO A CA 1
ATOM 637 C C . PRO A 1 81 ? 13.657 0.353 -6.307 1.00 76.94 81 PRO A C 1
ATOM 639 O O . PRO A 1 81 ? 13.820 0.743 -5.151 1.00 76.94 81 PRO A O 1
ATOM 642 N N . PRO A 1 82 ? 12.486 0.532 -6.956 1.00 82.88 82 PRO A N 1
ATOM 643 C CA . PRO A 1 82 ? 11.270 0.943 -6.253 1.00 82.88 82 PRO A CA 1
ATOM 644 C C . PRO A 1 82 ? 10.869 -0.126 -5.232 1.00 82.88 82 PRO A C 1
ATOM 646 O O . PRO A 1 82 ? 11.108 -1.313 -5.457 1.00 82.88 82 PRO A O 1
ATOM 649 N N . TRP A 1 83 ? 10.245 0.298 -4.138 1.00 88.00 83 TRP A N 1
ATOM 650 C CA . TRP A 1 83 ? 9.738 -0.595 -3.095 1.00 88.00 83 TRP A CA 1
ATOM 651 C C . TRP A 1 83 ? 8.273 -0.290 -2.793 1.00 88.00 83 TRP A C 1
ATOM 653 O O . TRP A 1 83 ? 7.732 0.738 -3.200 1.00 88.00 83 TRP A O 1
ATOM 663 N N . THR A 1 84 ? 7.620 -1.197 -2.085 1.00 92.81 84 THR A N 1
ATOM 664 C CA . THR A 1 84 ? 6.238 -1.069 -1.628 1.00 92.81 84 THR A CA 1
ATOM 665 C C . THR A 1 84 ? 6.194 -0.793 -0.136 1.00 92.81 84 THR A C 1
ATOM 667 O O . THR A 1 84 ? 7.033 -1.285 0.614 1.00 92.81 84 THR A O 1
ATOM 670 N N . GLU A 1 85 ? 5.200 -0.045 0.312 1.00 94.69 85 GLU A N 1
ATOM 671 C CA . GLU A 1 85 ? 5.007 0.283 1.723 1.00 94.69 85 GLU A CA 1
ATOM 672 C C . GLU A 1 85 ? 3.514 0.447 2.000 1.00 94.69 85 GLU A C 1
ATOM 674 O O . GLU A 1 85 ? 2.774 0.916 1.130 1.00 94.69 85 GLU A O 1
ATOM 679 N N . ALA A 1 86 ? 3.076 0.105 3.211 1.00 95.94 86 ALA A N 1
ATOM 680 C CA . ALA A 1 86 ? 1.790 0.542 3.729 1.00 95.94 86 ALA A CA 1
ATOM 681 C C . ALA A 1 86 ? 1.982 1.551 4.862 1.00 95.94 86 ALA A C 1
ATOM 683 O O . ALA A 1 86 ? 2.757 1.301 5.786 1.00 95.94 86 ALA A O 1
ATOM 684 N N . SER A 1 87 ? 1.244 2.658 4.823 1.00 96.31 87 SER A N 1
ATOM 685 C CA . SER A 1 87 ? 1.261 3.693 5.860 1.00 96.31 87 SER A CA 1
ATOM 686 C C . SER A 1 87 ? -0.118 3.798 6.509 1.00 96.31 87 SER A C 1
ATOM 688 O O . SER A 1 87 ? -1.124 3.983 5.824 1.00 96.31 87 SER A O 1
ATOM 690 N N . LEU A 1 88 ? -0.184 3.655 7.832 1.00 97.56 88 LEU A N 1
ATOM 691 C CA . LEU A 1 88 ? -1.369 3.954 8.626 1.00 97.56 88 LEU A CA 1
ATOM 692 C C . LEU A 1 88 ? -1.434 5.460 8.863 1.00 97.56 88 LEU A C 1
ATOM 694 O O . LEU A 1 88 ? -0.483 6.062 9.355 1.00 97.56 88 LEU A O 1
ATOM 698 N N . LEU A 1 89 ? -2.588 6.037 8.572 1.00 97.25 89 LEU A N 1
ATOM 699 C CA . LEU A 1 89 ? -2.873 7.457 8.642 1.00 97.25 89 LEU A CA 1
ATOM 700 C C . LEU A 1 89 ? -3.994 7.709 9.649 1.00 97.25 89 LEU A C 1
ATOM 702 O O . LEU A 1 89 ? -4.964 6.944 9.749 1.00 97.25 89 LEU A O 1
ATOM 706 N N . ALA A 1 90 ? -3.892 8.817 10.369 1.00 96.06 90 ALA A N 1
ATOM 707 C CA . ALA A 1 90 ? -4.982 9.341 11.171 1.00 96.06 90 ALA A CA 1
ATOM 708 C C . ALA A 1 90 ? -6.135 9.852 10.287 1.00 96.06 90 ALA A C 1
ATOM 710 O O . ALA A 1 90 ? -6.026 9.985 9.066 1.00 96.06 90 ALA A O 1
ATOM 711 N N . GLU A 1 91 ? -7.271 10.169 10.910 1.00 94.31 91 GLU A N 1
ATOM 712 C CA . GLU A 1 91 ? -8.441 10.711 10.203 1.00 94.31 91 GLU A CA 1
ATOM 713 C C . GLU A 1 91 ? -8.127 12.032 9.476 1.00 94.31 91 GLU A C 1
ATOM 715 O O . GLU A 1 91 ? -8.655 12.295 8.395 1.00 94.31 91 GLU A O 1
ATOM 720 N N . ASN A 1 92 ? -7.209 12.831 10.027 1.00 93.06 92 ASN A N 1
ATOM 721 C CA . ASN A 1 92 ? -6.711 14.070 9.427 1.00 93.06 92 ASN A CA 1
ATOM 722 C C . ASN A 1 92 ? -5.652 13.850 8.325 1.00 93.06 92 ASN A C 1
ATOM 724 O O . ASN A 1 92 ? -5.227 14.827 7.711 1.00 93.06 92 ASN A O 1
ATOM 728 N N . GLY A 1 93 ? -5.246 12.603 8.062 1.00 90.50 93 GLY A N 1
ATOM 729 C CA . GLY A 1 93 ? -4.235 12.248 7.066 1.00 90.50 93 GLY A CA 1
ATOM 730 C C . GLY A 1 93 ? -2.785 12.326 7.552 1.00 90.50 93 GLY A C 1
ATOM 731 O O . GLY A 1 93 ? -1.888 12.247 6.722 1.00 90.50 93 GLY A O 1
ATOM 732 N N . GLU A 1 94 ? -2.529 12.495 8.853 1.00 94.25 94 GLU A N 1
ATOM 733 C CA . GLU A 1 94 ? -1.165 12.425 9.398 1.00 94.25 94 GLU A CA 1
ATOM 734 C C . GLU A 1 94 ? -0.658 10.978 9.450 1.00 94.25 94 GLU A C 1
ATOM 736 O O . GLU A 1 94 ? -1.385 10.086 9.893 1.00 94.25 94 GLU A O 1
ATOM 741 N N . ASP A 1 95 ? 0.592 10.749 9.036 1.00 94.88 95 ASP A N 1
ATOM 742 C CA . ASP A 1 95 ? 1.253 9.446 9.139 1.00 94.88 95 ASP A CA 1
ATOM 743 C C . ASP A 1 95 ? 1.440 9.041 10.609 1.00 94.88 95 ASP A C 1
ATOM 745 O O . ASP A 1 95 ? 2.085 9.736 11.397 1.00 94.88 95 ASP A O 1
ATOM 749 N N . LEU A 1 96 ? 0.887 7.885 10.971 1.00 95.00 96 LEU A N 1
ATOM 750 C CA . LEU A 1 96 ? 0.978 7.297 12.308 1.00 95.00 96 LEU A CA 1
ATOM 751 C C . LEU A 1 96 ? 2.044 6.206 12.371 1.00 95.00 96 LEU A C 1
ATOM 753 O O . LEU A 1 96 ? 2.810 6.130 13.333 1.00 95.00 96 LEU A O 1
ATOM 757 N N . HIS A 1 97 ? 2.068 5.333 11.363 1.00 94.12 97 HIS A N 1
ATOM 758 C CA . HIS A 1 97 ? 2.985 4.200 11.300 1.00 94.12 97 HIS A CA 1
ATOM 759 C C . HIS A 1 97 ? 3.159 3.714 9.859 1.00 94.12 97 HIS A C 1
ATOM 761 O O . HIS A 1 97 ? 2.268 3.906 9.041 1.00 94.12 97 HIS A O 1
ATOM 767 N N . CYS A 1 98 ? 4.275 3.062 9.544 1.00 93.69 98 CYS A N 1
ATOM 768 C CA . CYS A 1 98 ? 4.526 2.476 8.230 1.00 93.69 98 CYS A CA 1
ATOM 769 C C . CYS A 1 98 ? 5.148 1.086 8.361 1.00 93.69 98 CYS A C 1
ATOM 771 O O . CYS A 1 98 ? 5.775 0.771 9.374 1.00 93.69 98 CYS A O 1
ATOM 773 N N . THR A 1 99 ? 4.953 0.251 7.343 1.00 92.94 99 THR A N 1
ATOM 774 C CA . THR A 1 99 ? 5.639 -1.038 7.243 1.00 92.94 99 THR A CA 1
ATOM 775 C C . THR A 1 99 ? 7.095 -0.842 6.846 1.00 92.94 99 THR A C 1
ATOM 777 O O . THR A 1 99 ? 7.481 0.192 6.303 1.00 92.94 99 THR A O 1
ATOM 780 N N . GLU A 1 100 ? 7.899 -1.884 7.027 1.00 90.25 100 GLU A N 1
ATOM 781 C CA . GLU A 1 100 ? 9.194 -1.953 6.354 1.00 90.25 100 GLU A CA 1
ATOM 782 C C . GLU A 1 100 ? 9.011 -1.960 4.818 1.00 90.25 100 GLU A C 1
ATOM 784 O O . GLU A 1 100 ? 7.956 -2.385 4.325 1.00 90.25 100 GLU A O 1
ATOM 789 N N . PRO A 1 101 ? 10.023 -1.507 4.053 1.00 88.81 101 PRO A N 1
ATOM 790 C CA . PRO A 1 101 ? 10.036 -1.617 2.598 1.00 88.81 101 PRO A CA 1
ATOM 791 C C . PRO A 1 101 ? 9.855 -3.064 2.125 1.00 88.81 101 PRO A C 1
ATOM 793 O O . PRO A 1 101 ? 10.565 -3.966 2.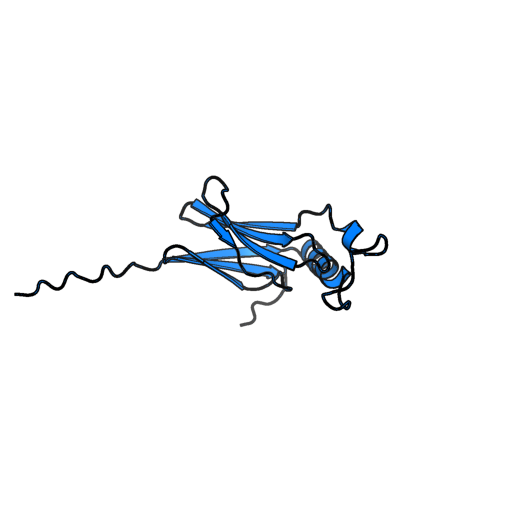569 1.00 88.81 101 PRO A O 1
ATOM 796 N N . GLY A 1 102 ? 8.934 -3.273 1.189 1.00 87.12 102 GLY A N 1
ATOM 797 C CA . GLY A 1 102 ? 8.666 -4.561 0.551 1.00 87.12 102 GLY A CA 1
ATOM 798 C C . GLY A 1 102 ? 8.915 -4.550 -0.957 1.00 87.12 102 GLY A C 1
ATOM 799 O O . GLY A 1 102 ? 9.133 -3.506 -1.568 1.00 87.12 102 GLY A O 1
ATOM 800 N N . GLU A 1 103 ? 8.849 -5.731 -1.566 1.00 87.38 103 GLU A N 1
ATOM 801 C CA . GLU A 1 103 ? 8.969 -5.916 -3.022 1.00 87.38 103 GLU A CA 1
ATOM 802 C C . GLU A 1 103 ? 7.642 -6.355 -3.670 1.00 87.38 103 GLU A C 1
ATOM 804 O O . GLU A 1 103 ? 7.541 -6.448 -4.894 1.00 87.38 103 GLU A O 1
ATOM 809 N N . GLU A 1 104 ? 6.611 -6.623 -2.862 1.00 89.62 104 GLU A N 1
ATOM 810 C CA . GLU A 1 104 ? 5.317 -7.150 -3.293 1.00 89.62 104 GLU A CA 1
ATOM 811 C C . GLU A 1 104 ? 4.196 -6.166 -2.963 1.00 89.62 104 GLU A C 1
ATOM 813 O O . GLU A 1 104 ? 4.039 -5.750 -1.823 1.00 89.62 104 GLU A O 1
ATOM 818 N N . PHE A 1 105 ? 3.376 -5.817 -3.957 1.00 93.12 105 PHE A N 1
ATOM 819 C CA . PHE A 1 105 ? 2.232 -4.920 -3.752 1.00 93.12 105 PHE A CA 1
ATOM 820 C C . PHE A 1 105 ? 0.939 -5.661 -3.381 1.00 93.12 105 PHE A C 1
ATOM 822 O O . PHE A 1 105 ? 0.109 -5.175 -2.613 1.00 93.12 105 PHE A O 1
ATOM 829 N N . PHE A 1 106 ? 0.750 -6.845 -3.965 1.00 94.06 106 PHE A N 1
ATOM 830 C CA . PHE A 1 106 ? -0.432 -7.679 -3.764 1.00 94.06 106 PHE A CA 1
ATOM 831 C C . PHE A 1 106 ? -0.230 -8.607 -2.580 1.00 94.06 106 PHE A C 1
ATOM 833 O O . PHE A 1 106 ? 0.869 -9.107 -2.372 1.00 94.06 106 PHE A O 1
ATOM 840 N N . GLY A 1 107 ? -1.311 -8.905 -1.868 1.00 93.31 107 GLY A N 1
ATOM 841 C CA . GLY A 1 107 ? -1.250 -9.722 -0.666 1.00 93.31 107 GLY A CA 1
ATOM 842 C C . GLY A 1 107 ? -1.803 -8.990 0.545 1.00 93.31 107 GLY A C 1
ATOM 843 O O . GLY A 1 107 ? -2.578 -8.037 0.422 1.00 93.31 107 GLY A O 1
ATOM 844 N N . GLN A 1 108 ? -1.452 -9.509 1.715 1.00 95.00 108 GLN A N 1
ATOM 845 C CA . GLN A 1 108 ? -1.929 -8.998 2.987 1.00 95.00 108 GLN A CA 1
ATOM 846 C C . GLN A 1 108 ? -0.926 -7.999 3.561 1.00 95.00 108 GLN A C 1
ATOM 848 O O . GLN A 1 108 ? 0.239 -8.324 3.771 1.00 95.00 108 GLN A O 1
ATOM 853 N N . TRP A 1 109 ? -1.418 -6.809 3.873 1.00 95.81 109 TRP A N 1
ATOM 854 C CA . TRP A 1 109 ? -0.702 -5.763 4.588 1.00 95.81 109 TRP A CA 1
ATOM 855 C C . TRP A 1 109 ? -1.213 -5.707 6.017 1.00 95.81 109 TRP A C 1
ATOM 857 O O . TRP A 1 109 ? -2.425 -5.685 6.228 1.00 95.81 109 TRP A O 1
ATOM 867 N N . ILE A 1 110 ? -0.307 -5.721 6.992 1.00 94.88 110 ILE A N 1
ATOM 868 C CA . ILE A 1 110 ? -0.645 -5.750 8.417 1.00 94.88 110 ILE A CA 1
ATOM 869 C C . ILE A 1 110 ? 0.178 -4.685 9.137 1.00 94.88 110 ILE A C 1
ATOM 871 O O . ILE A 1 110 ? 1.395 -4.639 8.980 1.00 94.88 110 ILE A O 1
ATOM 875 N N . LEU A 1 111 ? -0.488 -3.858 9.940 1.00 95.06 111 LEU A N 1
ATOM 876 C CA . LEU A 1 111 ? 0.143 -2.920 10.865 1.00 95.06 111 LEU A CA 1
ATOM 877 C C . LEU A 1 111 ? -0.439 -3.096 12.265 1.00 95.06 111 LEU A C 1
ATOM 879 O O . LEU A 1 111 ? -1.658 -3.086 12.441 1.00 95.06 111 LEU A O 1
ATOM 883 N N . ASP A 1 112 ? 0.438 -3.214 13.256 1.00 94.31 112 ASP A N 1
ATOM 884 C CA . ASP A 1 112 ? 0.093 -3.132 14.671 1.00 94.31 112 ASP A CA 1
ATOM 885 C C . ASP A 1 112 ? 0.342 -1.696 15.152 1.00 94.31 112 ASP A C 1
ATOM 887 O O . ASP A 1 112 ? 1.446 -1.169 15.010 1.00 94.31 112 ASP A O 1
ATOM 891 N N . TYR A 1 113 ? -0.676 -1.043 15.711 1.00 94.19 113 TYR A N 1
ATOM 892 C CA . TYR A 1 113 ? -0.566 0.332 16.198 1.00 94.19 113 TYR A CA 1
ATOM 893 C C . TYR A 1 113 ? -1.448 0.547 17.426 1.00 94.19 113 TYR A C 1
ATOM 895 O O . TYR A 1 113 ? -2.645 0.276 17.373 1.00 94.19 113 TYR A O 1
ATOM 903 N N . GLU A 1 114 ? -0.850 1.034 18.520 1.00 91.94 114 GLU A N 1
ATOM 904 C CA . GLU A 1 114 ? -1.539 1.326 19.793 1.00 91.94 114 GLU A CA 1
ATOM 905 C C . GLU A 1 114 ? -2.451 0.182 20.278 1.00 91.94 114 GLU A C 1
ATOM 907 O O . GLU A 1 114 ? -3.586 0.398 20.681 1.00 91.94 114 GLU A O 1
ATOM 912 N N . GLY A 1 115 ? -1.965 -1.061 20.195 1.00 90.44 115 GLY A N 1
ATOM 913 C CA . GLY A 1 115 ? -2.710 -2.242 20.648 1.00 90.44 115 GLY A CA 1
ATOM 914 C C . GLY A 1 115 ? -3.716 -2.802 19.636 1.00 90.44 115 GLY A C 1
ATOM 915 O O . GLY A 1 115 ? -4.127 -3.951 19.790 1.00 90.44 115 GLY A O 1
ATOM 916 N N . ASP A 1 116 ? -4.028 -2.076 18.562 1.00 94.69 116 ASP A N 1
ATOM 917 C CA . ASP A 1 116 ? -4.921 -2.505 17.482 1.00 94.69 116 ASP A CA 1
ATOM 918 C C . ASP A 1 116 ? -4.158 -3.091 16.283 1.00 94.69 116 ASP A C 1
ATOM 920 O O . ASP A 1 116 ? -2.987 -2.786 16.052 1.00 94.69 116 ASP A O 1
ATOM 924 N N . VAL A 1 117 ? -4.842 -3.915 15.481 1.00 95.38 117 VAL A N 1
ATOM 925 C CA . VAL A 1 117 ? -4.326 -4.443 14.207 1.00 95.38 117 VAL A CA 1
ATOM 926 C C . VAL A 1 117 ? -5.125 -3.894 13.038 1.00 95.38 117 VAL A C 1
ATOM 928 O O . VAL A 1 117 ? -6.351 -3.979 13.016 1.00 95.38 117 VAL A O 1
ATOM 931 N N . TYR A 1 118 ? -4.424 -3.427 12.017 1.00 96.44 118 TYR A N 1
ATOM 932 C CA . TYR A 1 118 ? -4.987 -2.958 10.759 1.00 96.44 118 TYR A CA 1
ATOM 933 C C . TYR A 1 118 ? -4.526 -3.888 9.652 1.00 96.44 118 TYR A C 1
ATOM 935 O O . TYR A 1 118 ? -3.328 -4.067 9.455 1.00 96.44 118 TYR A O 1
ATOM 943 N N . GLN A 1 119 ? -5.473 -4.501 8.949 1.00 96.00 119 GLN A N 1
ATOM 944 C CA . GLN A 1 119 ? -5.192 -5.456 7.884 1.00 96.00 119 GLN A CA 1
ATOM 945 C C . GLN A 1 119 ? -5.846 -5.010 6.585 1.00 96.00 119 GLN A C 1
ATOM 947 O O . GLN A 1 119 ? -7.050 -4.758 6.561 1.00 96.00 119 GLN A O 1
ATOM 952 N N . VAL A 1 120 ? -5.084 -4.961 5.497 1.00 96.38 120 VAL A N 1
ATOM 953 C CA . VAL A 1 120 ? -5.601 -4.701 4.151 1.00 96.38 120 VAL A CA 1
ATOM 954 C C . VAL A 1 120 ? -5.197 -5.832 3.225 1.00 96.38 120 VAL A C 1
ATOM 956 O O . VAL A 1 120 ? -4.019 -6.119 3.051 1.00 96.38 120 VAL A O 1
ATOM 959 N N . GLN A 1 121 ? -6.182 -6.460 2.590 1.00 96.19 121 GLN A N 1
ATOM 960 C CA . GLN A 1 121 ? -5.943 -7.414 1.517 1.00 96.19 121 GLN A CA 1
ATOM 961 C C . GLN A 1 121 ? -6.016 -6.705 0.161 1.00 96.19 121 GLN A C 1
ATOM 963 O O . GLN A 1 12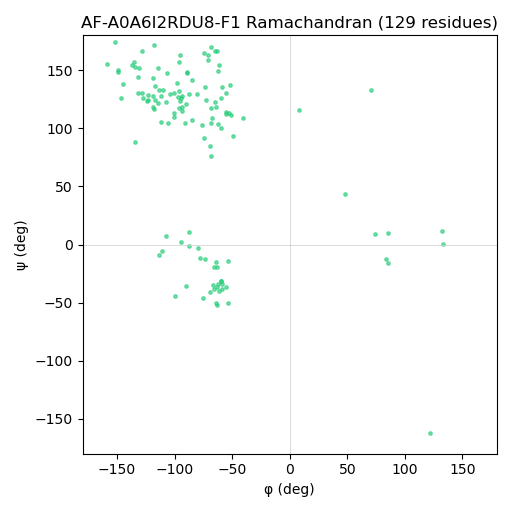1 ? -7.093 -6.261 -0.254 1.00 96.19 121 GLN A O 1
ATOM 968 N N . VAL A 1 122 ? -4.896 -6.653 -0.558 1.00 95.19 122 VAL A N 1
ATOM 969 C CA . VAL A 1 122 ? -4.831 -6.154 -1.938 1.00 95.19 122 VAL A CA 1
ATOM 970 C C . VAL A 1 122 ? -4.916 -7.339 -2.892 1.00 95.19 122 VAL A C 1
ATOM 972 O O . VAL A 1 122 ? -4.068 -8.234 -2.870 1.00 95.19 122 VAL A O 1
ATOM 975 N N . LEU A 1 123 ? -5.963 -7.367 -3.716 1.00 93.75 123 LEU A N 1
ATOM 976 C CA . LEU A 1 123 ? -6.240 -8.447 -4.663 1.00 93.75 123 LEU A CA 1
ATOM 977 C C . LEU A 1 123 ? -6.131 -7.967 -6.104 1.00 93.75 123 LEU A C 1
ATOM 979 O O . LEU A 1 123 ? -6.418 -6.813 -6.411 1.00 93.75 123 LEU A O 1
ATOM 983 N N . ARG A 1 124 ? -5.792 -8.895 -6.995 1.00 92.81 124 ARG A N 1
ATOM 984 C CA . ARG A 1 124 ? -5.868 -8.689 -8.443 1.00 92.81 124 ARG A CA 1
ATOM 985 C C . ARG A 1 124 ? -7.283 -8.983 -8.925 1.00 92.81 124 ARG A C 1
ATOM 987 O O . ARG A 1 124 ? -7.906 -9.956 -8.496 1.00 92.81 124 ARG A O 1
ATOM 994 N N . GLU A 1 125 ? -7.783 -8.200 -9.864 1.00 88.25 125 GLU A N 1
ATOM 995 C CA . GLU A 1 125 ? -9.050 -8.472 -10.526 1.00 88.25 125 GLU A CA 1
ATOM 996 C C . GLU A 1 125 ? -8.956 -9.777 -11.323 1.00 88.25 125 GLU A C 1
ATOM 998 O O . GLU A 1 125 ? -8.157 -9.939 -12.249 1.00 88.25 125 GLU A O 1
ATOM 1003 N N . GLY A 1 126 ? -9.785 -10.745 -10.937 1.00 76.00 126 GLY A N 1
ATOM 1004 C CA . GLY A 1 126 ? -9.754 -12.089 -11.508 1.00 76.00 126 GLY A CA 1
ATOM 1005 C C . GLY A 1 126 ? -8.572 -12.952 -11.048 1.00 76.00 126 GLY A C 1
ATOM 1006 O O . GLY A 1 126 ? -8.394 -14.024 -11.618 1.00 76.00 126 GLY A O 1
ATOM 1007 N N . GLY A 1 127 ? -7.790 -12.511 -10.052 1.00 64.19 127 GLY A N 1
ATOM 1008 C CA . GLY A 1 127 ? -6.728 -13.287 -9.409 1.00 64.19 127 GLY A CA 1
ATOM 1009 C C . GLY A 1 127 ? -7.177 -13.872 -8.067 1.00 64.19 127 GLY A C 1
ATOM 1010 O O . GLY A 1 127 ? -7.399 -13.140 -7.106 1.00 64.19 127 GLY A O 1
ATOM 1011 N N . ASP A 1 128 ? -7.329 -15.193 -8.085 1.00 48.69 128 ASP A N 1
ATOM 1012 C CA . ASP A 1 128 ? -7.532 -16.201 -7.042 1.00 48.69 128 ASP A CA 1
ATOM 1013 C C . ASP A 1 128 ? -7.788 -15.811 -5.571 1.00 48.69 128 ASP A C 1
ATOM 1015 O O . ASP A 1 128 ? -6.907 -15.409 -4.815 1.00 48.69 128 ASP A O 1
ATOM 1019 N N . LEU A 1 129 ? -8.995 -16.173 -5.126 1.00 48.72 129 LEU A N 1
ATOM 1020 C CA . LEU A 1 129 ? -9.246 -16.709 -3.789 1.00 48.72 129 LEU A CA 1
ATOM 1021 C C . LEU A 1 129 ? -8.597 -18.107 -3.683 1.00 48.72 129 LEU A C 1
ATOM 1023 O O . LEU A 1 129 ? -9.295 -19.112 -3.766 1.00 48.72 129 LEU A O 1
ATOM 1027 N N . ASN A 1 130 ? -7.280 -18.187 -3.528 1.00 40.09 130 ASN A N 1
ATOM 1028 C CA . ASN A 1 130 ? -6.643 -19.358 -2.916 1.00 40.09 130 ASN A CA 1
ATOM 1029 C C . ASN A 1 130 ? -6.097 -18.839 -1.575 1.00 40.09 130 ASN A C 1
ATOM 1031 O O . ASN A 1 130 ? -5.223 -17.981 -1.579 1.00 40.09 130 ASN A O 1
ATOM 1035 N N . GLY A 1 131 ? -6.683 -19.138 -0.416 1.00 36.47 131 GLY A N 1
ATOM 1036 C CA . GLY A 1 131 ? -7.096 -20.470 0.012 1.00 36.47 131 GLY A CA 1
ATOM 1037 C C . GLY A 1 131 ? -5.902 -21.109 0.692 1.00 36.47 131 GLY A C 1
ATOM 1038 O O . GLY A 1 131 ? -5.067 -21.655 -0.056 1.00 36.47 131 GLY A O 1
#